Protein AF-A0A7S0UA36-F1 (afdb_monomer_lite)

Organism: Hemiselmis andersenii (NCBI:txid464988)

Foldseek 3Di:
DVVLLVVLVVLLVQAFQPPDPDHHDADLVSLVCCQVPVQVVVVNDPVSLVSCLVSVVQQGHQLVPDDQVRDPSSLLNNLSNQLVCVVVVHDPVVRCVVPVVRVVSSLVSLVVLLPDPPQDPSSNVSSVSSVD

Secondary structure (DSSP, 8-state):
-HHHHHHHHHHHHHHTS-SSS-PPPP-HHHHHHIIIIIIITTTT-HHHHHHHHHTTHIIIIIGGG--TT--HHHHHHHHHHHHHHHHTT---HHHHTTSGGGHHHHHHHHHHHHH-TTS-HHHHHHHHHHH-

Sequence (132 aa):
EDLEADQLTKLAKEHWALEGGKEAKFDAAVVEKIYEEELRKHDFALNRIMTLEYSQYLEKYLWPNYAEGSSDAHVMSIVFMTNEKFREQVPVWDTFETRPDQFPTFLEAAWTLHFNPKTSHKERAILIRFLI

pLDDT: mean 90.62, std 11.38, range [46.88, 98.38]

Radius of gyration: 14.03 Å; chains: 1; bounding box: 29×36×42 Å

InterPro domains:
  IPR032174 RNA helicase aquarius, N-terminal domain [PF16399] (7-132)

Structure (mmCIF, N/CA/C/O backbone):
data_AF-A0A7S0UA36-F1
#
_entry.id   AF-A0A7S0UA36-F1
#
loop_
_atom_site.group_PDB
_atom_site.id
_atom_site.type_symbol
_atom_site.label_atom_id
_atom_site.label_alt_id
_atom_site.label_comp_id
_atom_site.label_asym_id
_atom_site.label_entity_id
_atom_site.label_seq_id
_atom_site.pdbx_PDB_ins_code
_atom_site.Cartn_x
_atom_site.Cartn_y
_atom_site.Cartn_z
_atom_site.occupancy
_atom_site.B_iso_or_equiv
_atom_site.auth_seq_id
_atom_site.auth_comp_id
_atom_site.auth_asym_id
_atom_site.auth_atom_id
_atom_site.pdbx_PDB_model_num
ATOM 1 N N . GLU A 1 1 ? -6.331 19.928 6.755 1.00 46.88 1 GLU A N 1
ATOM 2 C CA . GLU A 1 1 ? -5.298 18.884 6.907 1.00 46.88 1 GLU A CA 1
ATOM 3 C C . GLU A 1 1 ? -5.625 17.900 8.035 1.00 46.88 1 GLU A C 1
ATOM 5 O O . GLU A 1 1 ? -5.559 16.709 7.773 1.00 46.88 1 GLU A O 1
ATOM 10 N N . ASP A 1 2 ? -6.101 18.331 9.214 1.00 56.12 2 ASP A N 1
ATOM 11 C CA . ASP A 1 2 ? -6.368 17.402 10.341 1.00 56.12 2 ASP A CA 1
ATOM 12 C C . ASP A 1 2 ? -7.544 16.417 10.164 1.00 56.12 2 ASP A C 1
ATOM 14 O O . ASP A 1 2 ? -7.458 15.271 10.596 1.00 56.12 2 ASP A O 1
ATOM 18 N N . LEU A 1 3 ? -8.640 16.816 9.505 1.00 61.16 3 LEU A N 1
ATOM 19 C CA . LEU A 1 3 ? -9.832 15.958 9.318 1.00 61.16 3 LEU A CA 1
ATOM 20 C C . LEU A 1 3 ? -9.575 14.722 8.440 1.00 61.16 3 LEU A C 1
ATOM 22 O O . LEU A 1 3 ? -10.224 13.691 8.584 1.00 61.16 3 LEU A O 1
ATOM 26 N N . GLU A 1 4 ? -8.638 14.838 7.510 1.00 58.41 4 GLU A N 1
ATOM 27 C CA . GLU A 1 4 ? -8.304 13.799 6.539 1.00 58.41 4 GLU A CA 1
ATOM 28 C C . GLU A 1 4 ? -7.353 12.751 7.134 1.00 58.41 4 GLU A C 1
ATOM 30 O O . GLU A 1 4 ? -7.549 11.545 6.964 1.00 58.41 4 GLU A O 1
ATOM 35 N N . ALA A 1 5 ? -6.368 13.201 7.918 1.00 64.50 5 ALA A N 1
ATOM 36 C CA . ALA A 1 5 ? -5.558 12.317 8.752 1.00 64.50 5 ALA A CA 1
ATOM 37 C C . ALA A 1 5 ? -6.430 11.556 9.770 1.00 64.50 5 ALA A C 1
ATOM 39 O O . ALA A 1 5 ? -6.192 10.375 10.031 1.00 64.50 5 ALA A O 1
ATOM 40 N N . ASP A 1 6 ? -7.488 12.195 10.283 1.00 76.44 6 ASP A N 1
ATOM 41 C CA . ASP A 1 6 ? -8.473 11.567 11.169 1.00 76.44 6 ASP A CA 1
ATOM 42 C C . ASP A 1 6 ? -9.248 10.429 10.469 1.00 76.44 6 ASP A C 1
ATOM 44 O O . ASP A 1 6 ? -9.483 9.382 11.071 1.00 76.44 6 ASP A O 1
ATOM 48 N N . GLN A 1 7 ? -9.573 10.552 9.174 1.00 84.88 7 GLN A N 1
ATOM 49 C CA . GLN A 1 7 ? -10.247 9.483 8.419 1.00 84.88 7 GLN A CA 1
ATOM 50 C C . GLN A 1 7 ? -9.363 8.243 8.218 1.00 84.88 7 GLN A C 1
ATOM 52 O O . GLN A 1 7 ? -9.811 7.126 8.485 1.00 84.88 7 GLN A O 1
ATOM 57 N N . LEU A 1 8 ? -8.101 8.421 7.814 1.00 87.38 8 LEU A N 1
ATOM 58 C CA . LEU A 1 8 ? -7.144 7.311 7.696 1.00 87.38 8 LEU A CA 1
ATOM 59 C C . LEU A 1 8 ? -6.873 6.645 9.048 1.00 87.38 8 LEU A C 1
ATOM 61 O O . LEU A 1 8 ? -6.805 5.421 9.137 1.00 87.38 8 LEU A O 1
ATOM 65 N N . THR A 1 9 ? -6.780 7.444 10.112 1.00 86.19 9 THR A N 1
ATOM 66 C CA . THR A 1 9 ? -6.580 6.936 11.473 1.00 86.19 9 THR A CA 1
ATOM 67 C C . THR A 1 9 ? -7.782 6.119 11.953 1.00 86.19 9 THR A C 1
ATOM 69 O O . THR A 1 9 ? -7.600 5.083 12.592 1.00 86.19 9 THR A O 1
ATOM 72 N N . LYS A 1 10 ? -9.012 6.533 11.620 1.00 87.00 10 LYS A N 1
ATOM 73 C CA . LYS A 1 10 ? -10.230 5.756 11.907 1.00 87.00 10 LYS A CA 1
ATOM 74 C C . LYS A 1 10 ? -10.245 4.427 11.161 1.00 87.00 10 LYS A C 1
ATOM 76 O O . LYS A 1 10 ? -10.418 3.397 11.803 1.00 87.00 10 LYS A O 1
ATOM 81 N N . LEU A 1 11 ? -9.976 4.440 9.851 1.00 87.75 11 LEU A N 1
ATOM 82 C CA . LEU A 1 11 ? -9.883 3.212 9.053 1.00 87.75 11 LEU A CA 1
ATOM 83 C C . LEU A 1 11 ? -8.840 2.252 9.626 1.00 87.75 11 LEU A C 1
ATOM 85 O O . LEU A 1 11 ? -9.108 1.059 9.754 1.00 87.75 11 LEU A O 1
ATOM 89 N N . ALA A 1 12 ? -7.687 2.777 10.047 1.00 87.38 12 ALA A N 1
ATOM 90 C CA . ALA A 1 12 ? -6.670 1.965 10.689 1.00 87.38 12 ALA A CA 1
ATOM 91 C C . ALA A 1 12 ? -7.200 1.280 11.949 1.00 87.38 12 ALA A C 1
ATOM 93 O O . ALA A 1 12 ? -7.089 0.063 12.066 1.00 87.38 12 ALA A O 1
ATOM 94 N N . LYS A 1 13 ? -7.829 2.027 12.861 1.00 86.31 13 LYS A N 1
ATOM 95 C CA . LYS A 1 13 ? -8.428 1.484 14.095 1.00 86.31 13 LYS A CA 1
ATOM 96 C C . LYS A 1 13 ? -9.508 0.439 13.847 1.00 86.31 13 LYS A C 1
ATOM 98 O O . LYS A 1 13 ? -9.638 -0.491 14.634 1.00 86.31 13 LYS A O 1
ATOM 103 N N . GLU A 1 14 ? -10.267 0.580 12.770 1.00 86.88 14 GLU A N 1
ATOM 104 C CA . GLU A 1 14 ? -11.351 -0.341 12.432 1.00 86.88 14 GLU A CA 1
ATOM 105 C C . GLU A 1 14 ? -10.846 -1.655 11.820 1.00 86.88 14 GLU A C 1
ATOM 107 O O . GLU A 1 14 ? -11.439 -2.708 12.064 1.00 86.88 14 GLU A O 1
ATOM 112 N N . HIS A 1 15 ? -9.759 -1.609 11.043 1.00 85.38 15 HIS A N 1
ATOM 113 C CA . HIS A 1 15 ? -9.380 -2.720 10.170 1.00 85.38 15 HIS A CA 1
ATOM 114 C C . HIS A 1 15 ? -8.039 -3.397 10.493 1.00 85.38 15 HIS A C 1
ATOM 116 O O . HIS A 1 15 ? -7.899 -4.579 10.185 1.00 85.38 15 HIS A O 1
ATOM 122 N N . TRP A 1 16 ? -7.052 -2.714 11.089 1.00 87.12 16 TRP A N 1
ATOM 123 C CA . TRP A 1 16 ? -5.728 -3.329 11.326 1.00 87.12 16 TRP A CA 1
ATOM 124 C C . TRP A 1 16 ? -4.950 -2.837 12.549 1.00 87.12 16 TRP A C 1
ATOM 126 O O . TRP A 1 16 ? -4.015 -3.507 12.990 1.00 87.12 16 TRP A O 1
ATOM 136 N N . ALA A 1 17 ? -5.300 -1.699 13.142 1.00 77.25 17 ALA A N 1
ATOM 137 C CA . ALA A 1 17 ? -4.673 -1.233 14.366 1.00 77.25 17 ALA A CA 1
ATOM 138 C C . ALA A 1 17 ? -5.294 -1.963 15.566 1.00 77.25 17 ALA A C 1
ATOM 140 O O . ALA A 1 17 ? -6.489 -1.887 15.833 1.00 77.25 17 ALA A O 1
ATOM 141 N N . LEU A 1 18 ? -4.449 -2.696 16.289 1.00 60.50 18 LEU A N 1
ATOM 142 C CA . LEU A 1 18 ? -4.809 -3.537 17.430 1.00 60.50 18 LEU A CA 1
ATOM 143 C C . LEU A 1 18 ? -5.151 -2.703 18.683 1.00 60.50 18 LEU A C 1
ATOM 145 O O . LEU A 1 18 ? -4.498 -2.838 19.713 1.00 60.50 18 LEU A O 1
ATOM 149 N N . GLU A 1 19 ? -6.182 -1.862 18.643 1.00 55.09 19 GLU A N 1
ATOM 150 C CA . GLU A 1 19 ? -6.845 -1.404 19.871 1.00 55.09 19 GLU A CA 1
ATOM 151 C C . GLU A 1 19 ? -7.973 -2.397 20.206 1.00 55.09 19 GLU A C 1
ATOM 153 O O . GLU A 1 19 ? -9.120 -2.211 19.818 1.00 55.09 19 GLU A O 1
ATOM 158 N N . GLY A 1 20 ? -7.650 -3.495 20.909 1.00 52.31 20 GLY A N 1
ATOM 159 C CA . GLY A 1 20 ? -8.672 -4.391 21.490 1.00 52.31 20 GLY A CA 1
ATOM 160 C C . GLY A 1 20 ? -8.631 -5.880 21.113 1.00 52.31 20 GLY A C 1
ATOM 161 O O . GLY A 1 20 ? -9.535 -6.619 21.499 1.00 52.31 20 GLY A O 1
ATOM 162 N N . GLY A 1 21 ? -7.593 -6.358 20.418 1.00 48.34 21 GLY A N 1
ATOM 163 C CA . GLY A 1 21 ? -7.245 -7.790 20.390 1.00 48.34 21 GLY A CA 1
ATOM 164 C C . GLY A 1 21 ? -8.125 -8.720 19.540 1.00 48.34 21 GLY A C 1
ATOM 165 O O . GLY A 1 21 ? -8.047 -9.935 19.713 1.00 48.34 21 GLY A O 1
ATOM 166 N N . LYS A 1 22 ? -8.939 -8.197 18.617 1.00 54.22 22 LYS A N 1
ATOM 167 C CA . LYS A 1 22 ? -9.559 -9.003 17.552 1.00 54.22 22 LYS A CA 1
ATOM 168 C C . LYS A 1 22 ? -9.062 -8.523 16.197 1.00 54.22 22 LYS A C 1
ATOM 170 O O . LYS A 1 22 ? -9.286 -7.372 15.844 1.00 54.22 22 LYS A O 1
ATOM 175 N N . GLU A 1 23 ? -8.414 -9.413 15.452 1.00 58.91 23 GLU A N 1
ATOM 176 C CA . GLU A 1 23 ? -8.089 -9.184 14.045 1.00 58.91 23 GLU A CA 1
ATOM 177 C C . GLU A 1 23 ? -9.399 -9.005 13.269 1.00 58.91 23 GLU A C 1
ATOM 179 O O . GLU A 1 23 ? -10.246 -9.906 13.229 1.00 58.91 23 GLU A O 1
ATOM 184 N N . ALA A 1 24 ? -9.609 -7.816 12.701 1.00 70.25 24 ALA A N 1
ATOM 185 C CA . ALA A 1 24 ? -10.700 -7.613 11.765 1.00 70.25 24 ALA A CA 1
ATOM 186 C C . ALA A 1 24 ? -10.438 -8.477 10.523 1.00 70.25 24 ALA A C 1
ATOM 188 O O . ALA A 1 24 ? -9.299 -8.626 10.079 1.00 70.25 24 ALA A O 1
ATOM 189 N N . LYS A 1 25 ? -11.495 -9.073 9.960 1.00 84.12 25 LYS A N 1
ATOM 190 C CA . LYS A 1 25 ? -11.361 -9.819 8.705 1.00 84.12 25 LYS A CA 1
ATOM 191 C C . LYS A 1 25 ? -10.889 -8.864 7.609 1.00 84.12 25 LYS A C 1
ATOM 193 O O . LYS A 1 25 ? -11.402 -7.751 7.506 1.00 84.12 25 LYS A O 1
ATOM 198 N N . PHE A 1 26 ? -9.947 -9.324 6.793 1.00 92.50 26 PHE A N 1
ATOM 199 C CA . PHE A 1 26 ? -9.488 -8.579 5.629 1.00 92.50 26 PHE A CA 1
ATOM 200 C C . PHE A 1 26 ? -10.640 -8.275 4.671 1.00 92.50 26 PHE A C 1
ATOM 202 O O . PHE A 1 26 ? -11.480 -9.138 4.401 1.00 92.50 26 PHE A O 1
ATOM 209 N N . ASP A 1 27 ? -10.642 -7.053 4.149 1.00 94.19 27 ASP A N 1
ATOM 210 C CA . ASP A 1 27 ? -11.582 -6.588 3.144 1.00 94.19 27 ASP A CA 1
ATOM 211 C C . ASP A 1 27 ? -10.815 -5.845 2.044 1.00 94.19 27 ASP A C 1
ATOM 213 O O . ASP A 1 27 ? -10.301 -4.743 2.240 1.00 94.19 27 ASP A O 1
ATOM 217 N N . ALA A 1 28 ? -10.747 -6.451 0.858 1.00 95.31 28 ALA A N 1
ATOM 218 C CA . ALA A 1 28 ? -10.067 -5.862 -0.291 1.00 95.31 28 ALA A CA 1
ATOM 219 C C . ALA A 1 28 ? -10.688 -4.519 -0.719 1.00 95.31 28 ALA A C 1
ATOM 221 O O . ALA A 1 28 ? -9.981 -3.661 -1.248 1.00 95.31 28 ALA A O 1
ATOM 222 N N . ALA A 1 29 ? -11.979 -4.289 -0.447 1.00 95.88 29 ALA A N 1
ATOM 223 C CA . ALA A 1 29 ? -12.635 -3.025 -0.770 1.00 95.88 29 ALA A CA 1
ATOM 224 C C . ALA A 1 29 ? -12.072 -1.849 0.044 1.00 95.88 29 ALA A C 1
ATOM 226 O O . ALA A 1 29 ? -12.097 -0.711 -0.422 1.00 95.88 29 ALA A O 1
ATOM 227 N N . VAL A 1 30 ? -11.522 -2.110 1.235 1.00 95.44 30 VAL A N 1
ATOM 228 C CA . VAL A 1 30 ? -10.853 -1.088 2.052 1.00 95.44 30 VAL A CA 1
ATOM 229 C C . VAL A 1 30 ? -9.565 -0.630 1.377 1.00 95.44 30 VAL A C 1
ATOM 231 O O . VAL A 1 30 ? -9.301 0.568 1.322 1.00 95.44 30 VAL A O 1
ATOM 234 N N . VAL A 1 31 ? -8.798 -1.563 0.806 1.00 97.38 31 VAL A N 1
ATOM 235 C CA . VAL A 1 31 ? -7.565 -1.250 0.070 1.00 97.38 31 VAL A CA 1
ATOM 236 C C . VAL A 1 31 ? -7.871 -0.406 -1.166 1.00 97.38 31 VAL A C 1
ATOM 238 O O . VAL A 1 31 ? -7.242 0.631 -1.366 1.00 97.38 31 VAL A O 1
ATOM 241 N N . GLU A 1 32 ? -8.883 -0.797 -1.947 1.00 97.31 32 GLU A N 1
ATOM 242 C CA . GLU A 1 32 ? -9.370 -0.022 -3.098 1.00 97.31 32 GLU A CA 1
ATOM 243 C C . GLU A 1 32 ? -9.802 1.389 -2.692 1.00 97.31 32 GLU A C 1
ATOM 245 O O . GLU A 1 32 ? -9.418 2.376 -3.320 1.00 97.31 32 GLU A O 1
ATOM 250 N N . LYS A 1 33 ? -10.568 1.500 -1.602 1.00 96.19 33 LYS A N 1
ATOM 251 C CA . LYS A 1 33 ? -11.038 2.785 -1.089 1.00 96.19 33 LYS A CA 1
ATOM 252 C C . LYS A 1 33 ? -9.875 3.675 -0.654 1.00 96.19 33 LYS A C 1
ATOM 254 O O . LYS A 1 33 ? -9.844 4.841 -1.026 1.00 96.19 33 LYS A O 1
ATOM 259 N N . ILE A 1 34 ? -8.911 3.149 0.100 1.00 96.06 34 ILE A N 1
ATOM 260 C CA . ILE A 1 34 ? -7.724 3.911 0.516 1.00 96.06 34 ILE A CA 1
ATOM 261 C C . ILE A 1 34 ? -6.945 4.375 -0.716 1.00 96.06 34 ILE A C 1
ATOM 263 O O . ILE A 1 34 ? -6.563 5.541 -0.811 1.00 96.06 34 ILE A O 1
ATOM 267 N N . TYR A 1 35 ? -6.744 3.487 -1.687 1.00 97.06 35 TYR A N 1
ATOM 268 C CA . TYR A 1 35 ? -6.015 3.814 -2.901 1.00 97.06 35 TYR A CA 1
ATOM 269 C C . TYR A 1 35 ? -6.693 4.922 -3.710 1.00 97.06 35 TYR A C 1
ATOM 271 O O . TYR A 1 35 ? -6.075 5.946 -4.000 1.00 97.06 35 TYR A O 1
ATOM 279 N N . GLU A 1 36 ? -7.967 4.754 -4.052 1.00 95.50 36 GLU A N 1
ATOM 280 C CA . GLU A 1 36 ? -8.677 5.704 -4.905 1.00 95.50 36 GLU A CA 1
ATOM 281 C C . GLU A 1 36 ? -9.030 6.992 -4.153 1.00 95.50 36 GLU A C 1
ATOM 283 O O . GLU A 1 36 ? -8.858 8.091 -4.682 1.00 95.50 36 GLU A O 1
ATOM 288 N N . GLU A 1 37 ? -9.504 6.893 -2.910 1.00 94.44 37 GLU A N 1
ATOM 289 C CA . GLU A 1 37 ? -10.044 8.040 -2.180 1.00 94.44 37 GLU A CA 1
ATOM 290 C C . GLU A 1 37 ? -9.016 8.808 -1.358 1.00 94.44 37 GLU A C 1
ATOM 292 O O . GLU A 1 37 ? -9.157 10.020 -1.238 1.00 94.44 37 GLU A O 1
ATOM 297 N N . GLU A 1 38 ? -7.992 8.145 -0.821 1.00 94.06 38 GLU A N 1
ATOM 298 C CA . GLU A 1 38 ? -7.039 8.776 0.101 1.00 94.06 38 GLU A CA 1
ATOM 299 C C . GLU A 1 38 ? -5.681 9.035 -0.559 1.00 94.06 38 GLU A C 1
ATOM 301 O O . GLU A 1 38 ? -5.039 10.040 -0.258 1.00 94.06 38 GLU A O 1
ATOM 306 N N . LEU A 1 39 ? -5.248 8.172 -1.486 1.00 95.12 39 LEU A N 1
ATOM 307 C CA . LEU A 1 39 ? -3.981 8.341 -2.200 1.00 95.12 39 LEU A CA 1
ATOM 308 C C . LEU A 1 39 ? -4.178 9.055 -3.540 1.00 95.12 39 LEU A C 1
ATOM 310 O O . LEU A 1 39 ? -3.595 10.115 -3.762 1.00 95.12 39 LEU A O 1
ATOM 314 N N . ARG A 1 40 ? -5.023 8.526 -4.430 1.00 94.19 40 ARG A N 1
ATOM 315 C CA . ARG A 1 40 ? -5.163 9.028 -5.804 1.00 94.19 40 ARG A CA 1
ATOM 316 C C . ARG A 1 40 ? -5.856 10.386 -5.878 1.00 94.19 40 ARG A C 1
ATOM 318 O O . ARG A 1 40 ? -5.330 11.293 -6.522 1.00 94.19 40 ARG A O 1
ATOM 325 N N . LYS A 1 41 ? -6.992 10.569 -5.189 1.00 93.75 41 LYS A N 1
ATOM 326 C CA . LYS A 1 41 ? -7.689 11.875 -5.110 1.00 93.75 41 LYS A CA 1
ATOM 327 C C . LYS A 1 41 ? -6.809 12.988 -4.528 1.00 93.75 41 LYS A C 1
ATOM 329 O O . LYS A 1 41 ? -6.990 14.146 -4.896 1.00 93.75 41 LYS A O 1
ATOM 334 N N . HIS A 1 42 ? -5.853 12.640 -3.667 1.00 93.06 42 HIS A N 1
ATOM 335 C CA . HIS A 1 42 ? -4.919 13.577 -3.037 1.00 93.06 42 HIS A CA 1
ATOM 336 C C . HIS A 1 42 ? -3.545 13.601 -3.715 1.00 93.06 42 HIS A C 1
ATOM 338 O O . HIS A 1 42 ? -2.569 14.031 -3.106 1.00 93.06 42 HIS A O 1
ATOM 344 N N . ASP A 1 43 ? -3.461 13.142 -4.967 1.00 93.81 43 ASP A N 1
ATOM 345 C CA . ASP A 1 43 ? -2.252 13.214 -5.792 1.00 93.81 43 ASP A CA 1
ATOM 346 C C . ASP A 1 43 ? -1.007 12.594 -5.128 1.00 93.81 43 ASP A C 1
ATOM 348 O O . ASP A 1 43 ? 0.118 13.068 -5.289 1.00 93.81 43 ASP A O 1
ATOM 352 N N . PHE A 1 44 ? -1.224 11.517 -4.368 1.00 94.31 44 PHE A N 1
ATOM 353 C CA . PHE A 1 44 ? -0.198 10.779 -3.633 1.00 94.31 44 PHE A CA 1
ATOM 354 C C . PHE A 1 44 ? 0.556 11.643 -2.608 1.00 94.31 44 PHE A C 1
ATOM 356 O O . PHE A 1 44 ? 1.770 11.511 -2.436 1.00 94.31 44 PHE A O 1
ATOM 363 N N . ALA A 1 45 ? -0.162 12.544 -1.928 1.00 93.88 45 ALA A N 1
ATOM 364 C CA . ALA A 1 45 ? 0.403 13.431 -0.918 1.00 93.88 45 ALA A CA 1
ATOM 365 C C . ALA A 1 45 ? 1.134 12.666 0.203 1.00 93.88 45 ALA A C 1
ATOM 367 O O . ALA A 1 45 ? 0.613 11.718 0.798 1.00 93.88 45 ALA A O 1
ATOM 368 N N . LEU A 1 46 ? 2.351 13.123 0.517 1.00 92.75 46 LEU A N 1
ATOM 369 C CA . LEU A 1 46 ? 3.265 12.442 1.436 1.00 92.75 46 LEU A CA 1
ATOM 370 C C . LEU A 1 46 ? 2.679 12.266 2.843 1.00 92.75 46 LEU A C 1
ATOM 372 O O . LEU A 1 46 ? 2.816 11.204 3.435 1.00 92.75 46 LEU A O 1
ATOM 376 N N . ASN A 1 47 ? 1.972 13.268 3.365 1.00 92.94 47 ASN A N 1
ATOM 377 C CA . ASN A 1 47 ? 1.338 13.200 4.685 1.00 92.94 47 ASN A CA 1
ATOM 378 C C . ASN A 1 47 ? 0.311 12.055 4.802 1.00 92.94 47 ASN A C 1
ATOM 380 O O . ASN A 1 47 ? 0.175 11.463 5.873 1.00 92.94 47 ASN A O 1
ATOM 384 N N . ARG A 1 48 ? -0.389 11.703 3.713 1.00 94.12 48 ARG A N 1
ATOM 385 C CA . ARG A 1 48 ? -1.329 10.570 3.688 1.00 94.12 48 ARG A CA 1
ATOM 386 C C . ARG A 1 48 ? -0.579 9.238 3.741 1.00 94.12 48 ARG A C 1
ATOM 388 O O . ARG A 1 48 ? -0.931 8.369 4.535 1.00 94.12 48 ARG A O 1
ATOM 395 N N . ILE A 1 49 ? 0.493 9.116 2.957 1.00 95.50 49 ILE A N 1
ATOM 396 C CA . ILE A 1 49 ? 1.384 7.945 2.938 1.00 95.50 49 ILE A CA 1
ATOM 397 C C . ILE A 1 49 ? 2.023 7.735 4.319 1.00 95.50 49 ILE A C 1
ATOM 399 O O . ILE A 1 49 ? 1.950 6.635 4.858 1.00 95.50 49 ILE A O 1
ATOM 403 N N . MET A 1 50 ? 2.558 8.796 4.929 1.00 93.69 50 MET A N 1
ATOM 404 C CA . MET A 1 50 ? 3.129 8.763 6.281 1.00 93.69 50 MET A CA 1
ATOM 405 C C . MET A 1 50 ? 2.106 8.319 7.332 1.00 93.69 50 MET A C 1
ATOM 407 O O . MET A 1 50 ? 2.439 7.563 8.238 1.00 93.69 50 MET A O 1
ATOM 411 N N . THR A 1 51 ? 0.848 8.758 7.214 1.00 93.44 51 THR A N 1
ATOM 412 C CA . THR A 1 51 ? -0.223 8.350 8.141 1.00 93.44 51 THR A CA 1
ATOM 413 C C . THR A 1 51 ? -0.488 6.843 8.057 1.00 93.44 51 THR A C 1
ATOM 415 O O . THR A 1 51 ? -0.624 6.173 9.082 1.00 93.44 51 THR A O 1
ATOM 418 N N . LEU A 1 52 ? -0.528 6.293 6.839 1.00 94.75 52 LEU A N 1
ATOM 419 C CA . LEU A 1 52 ? -0.681 4.854 6.614 1.00 94.75 52 LEU A CA 1
ATOM 420 C C . LEU A 1 52 ? 0.523 4.065 7.147 1.00 94.75 52 LEU A C 1
ATOM 422 O O . LEU A 1 52 ? 0.327 3.055 7.825 1.00 94.75 52 LEU A O 1
ATOM 426 N N . GLU A 1 53 ? 1.744 4.544 6.902 1.00 93.75 53 GLU A N 1
ATOM 427 C CA . GLU A 1 53 ? 2.979 3.920 7.394 1.00 93.75 53 GLU A CA 1
ATOM 428 C C . GLU A 1 53 ? 3.004 3.874 8.927 1.00 93.75 53 GLU A C 1
ATOM 430 O O . GLU A 1 53 ? 3.137 2.793 9.499 1.00 93.75 53 GLU A O 1
ATOM 435 N N . TYR A 1 54 ? 2.713 5.000 9.590 1.00 91.44 54 TYR A N 1
ATOM 436 C CA . TYR A 1 54 ? 2.651 5.088 11.052 1.00 91.44 54 TYR A CA 1
ATOM 437 C C . TYR A 1 54 ? 1.641 4.100 11.658 1.00 91.44 54 TYR A C 1
ATOM 439 O O . TYR A 1 54 ? 1.840 3.555 12.747 1.00 91.44 54 TYR A O 1
ATOM 447 N N . SER A 1 55 ? 0.553 3.826 10.933 1.00 91.31 55 SER A N 1
ATOM 448 C CA . SER A 1 55 ? -0.469 2.857 11.338 1.00 91.31 55 SER A CA 1
ATOM 449 C C . SER A 1 55 ? -0.094 1.386 11.088 1.00 91.31 55 SER A C 1
ATOM 451 O O . SER A 1 55 ? -0.879 0.499 11.429 1.00 91.31 55 SER A O 1
ATOM 453 N N . GLN A 1 56 ? 1.091 1.112 10.528 1.00 92.38 56 GLN A N 1
ATOM 454 C CA . GLN A 1 56 ? 1.577 -0.216 10.121 1.00 92.38 56 GLN A CA 1
ATOM 455 C C . GLN A 1 56 ? 0.679 -0.879 9.065 1.00 92.38 56 GLN A C 1
ATOM 457 O O . GLN A 1 56 ? 0.352 -2.066 9.146 1.00 92.38 56 GLN A O 1
ATOM 462 N N . TYR A 1 57 ? 0.235 -0.091 8.079 1.00 95.75 57 TYR A N 1
ATOM 463 C CA . TYR A 1 57 ? -0.654 -0.556 7.011 1.00 95.75 57 TYR A CA 1
ATOM 464 C C . TYR A 1 57 ? -0.042 -1.705 6.192 1.00 95.75 57 TYR A C 1
ATOM 466 O O . TYR A 1 57 ? -0.744 -2.651 5.824 1.00 95.75 57 TYR A O 1
ATOM 474 N N . LEU A 1 58 ? 1.275 -1.670 5.955 1.00 96.94 58 LEU A N 1
ATOM 475 C CA . LEU A 1 58 ? 1.978 -2.718 5.218 1.00 96.94 58 LEU A CA 1
ATOM 476 C C . LEU A 1 58 ? 1.970 -4.047 5.979 1.00 96.94 58 LEU A C 1
ATOM 478 O O . LEU A 1 58 ? 1.554 -5.070 5.437 1.00 96.94 58 LEU A O 1
ATOM 482 N N . GLU A 1 59 ? 2.414 -4.017 7.229 1.00 94.94 59 GLU A N 1
ATOM 4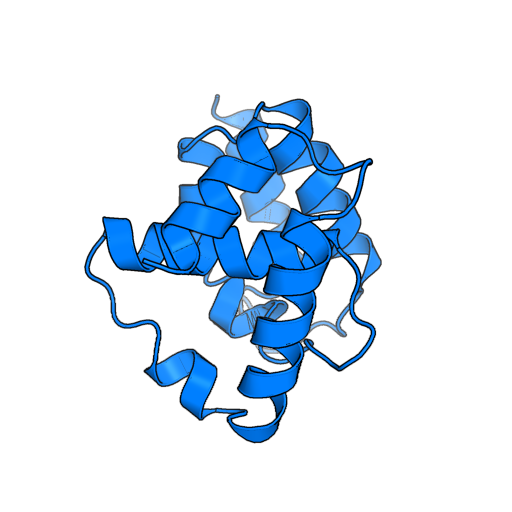83 C CA . GLU A 1 59 ? 2.692 -5.193 8.049 1.00 94.94 59 GLU A CA 1
ATOM 484 C C . GLU A 1 59 ? 1.423 -5.846 8.572 1.00 94.94 59 GLU A C 1
ATOM 486 O O . GLU A 1 59 ? 1.381 -7.063 8.721 1.00 94.94 59 GLU A O 1
ATOM 491 N N . LYS A 1 60 ? 0.391 -5.046 8.861 1.00 93.25 60 LYS A N 1
ATOM 492 C CA . LYS A 1 60 ? -0.838 -5.541 9.490 1.00 93.25 60 LYS A CA 1
ATOM 493 C C . LYS A 1 60 ? -1.982 -5.777 8.517 1.00 93.25 60 LYS A C 1
ATOM 495 O O . LYS A 1 60 ? -2.877 -6.548 8.848 1.00 93.25 60 LYS A O 1
ATOM 500 N N . TYR A 1 61 ? -1.984 -5.134 7.346 1.00 95.06 61 TYR A N 1
ATOM 501 C CA . TYR A 1 61 ? -3.135 -5.201 6.441 1.00 95.06 61 TYR A CA 1
ATOM 502 C C . TYR A 1 61 ? -2.793 -5.601 5.011 1.00 95.06 61 TYR A C 1
ATOM 504 O O . TYR A 1 61 ? -3.456 -6.477 4.463 1.00 95.06 61 TYR A O 1
ATOM 512 N N . LEU A 1 62 ? -1.766 -5.012 4.399 1.00 97.44 62 LEU A N 1
ATOM 513 C CA . LEU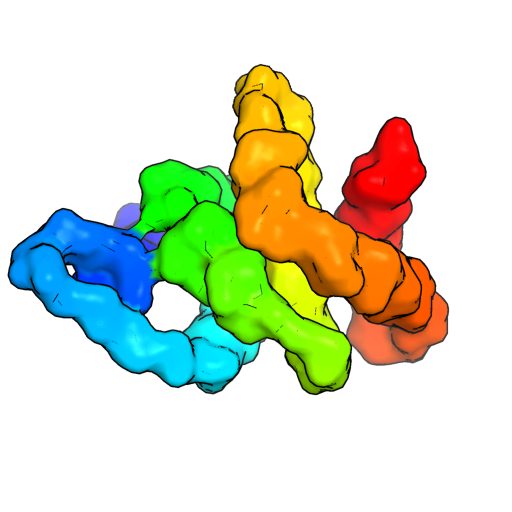 A 1 62 ? -1.462 -5.287 2.995 1.00 97.44 62 LEU A CA 1
ATOM 514 C C . LEU A 1 62 ? -0.758 -6.627 2.804 1.00 97.44 62 LEU A C 1
ATOM 516 O O . LEU A 1 62 ? -1.252 -7.482 2.073 1.00 97.44 62 LEU A O 1
ATOM 520 N N . TRP A 1 63 ? 0.403 -6.811 3.431 1.00 97.69 63 TRP A N 1
ATOM 521 C CA . TRP A 1 63 ? 1.260 -7.962 3.164 1.00 97.69 63 TRP A CA 1
ATOM 522 C C . TRP A 1 63 ? 0.676 -9.291 3.666 1.00 97.69 63 TRP A C 1
ATOM 524 O O . TRP A 1 63 ? 0.638 -10.249 2.888 1.00 97.69 63 TRP A O 1
ATOM 534 N N . PRO A 1 64 ? 0.101 -9.375 4.886 1.00 96.00 64 PRO A N 1
ATOM 535 C CA . PRO A 1 64 ? -0.554 -10.598 5.346 1.00 96.00 64 PRO A CA 1
ATOM 536 C C . PRO A 1 64 ? -1.729 -11.037 4.472 1.00 96.00 64 PRO A C 1
ATOM 538 O O . PRO A 1 64 ? -2.078 -12.211 4.503 1.00 96.00 64 PRO A O 1
ATOM 541 N N . ASN A 1 65 ? -2.299 -10.137 3.664 1.00 96.75 65 ASN A N 1
ATOM 542 C CA . ASN A 1 65 ? -3.470 -10.403 2.828 1.00 96.75 65 ASN A CA 1
ATOM 543 C C . ASN A 1 65 ? -3.198 -10.303 1.322 1.00 96.75 65 ASN A C 1
ATOM 545 O O . ASN A 1 65 ? -4.125 -10.401 0.521 1.00 96.75 65 ASN A O 1
ATOM 549 N N . TYR A 1 66 ? -1.939 -10.126 0.919 1.00 97.88 66 TYR A N 1
ATOM 550 C CA . TYR A 1 66 ? -1.562 -10.180 -0.487 1.00 97.88 66 TYR A CA 1
ATOM 551 C C . TYR A 1 66 ? -1.632 -11.625 -1.009 1.00 97.88 66 TYR A C 1
ATOM 553 O O . TYR A 1 66 ? -1.324 -12.581 -0.284 1.00 97.88 66 TYR A O 1
ATOM 561 N N . ALA A 1 67 ? -2.044 -11.778 -2.263 1.00 95.56 67 ALA A N 1
ATOM 562 C CA . ALA A 1 67 ? -2.008 -13.032 -2.999 1.00 95.56 67 ALA A CA 1
ATOM 563 C C . ALA A 1 67 ? -1.819 -12.760 -4.497 1.00 95.56 67 ALA A C 1
ATOM 565 O O . ALA A 1 67 ? -2.080 -11.660 -4.990 1.00 95.56 67 ALA A O 1
ATOM 566 N N . GLU A 1 68 ? -1.413 -13.782 -5.247 1.00 94.56 68 GLU A N 1
ATOM 567 C CA . GLU A 1 68 ? -1.473 -13.732 -6.707 1.00 94.56 68 GLU A CA 1
ATOM 568 C C . GLU A 1 68 ? -2.909 -13.400 -7.166 1.00 94.56 68 GLU A C 1
ATOM 570 O O . GLU A 1 68 ? -3.881 -14.014 -6.722 1.00 94.56 68 GLU A O 1
ATOM 575 N N . GLY A 1 69 ? -3.052 -12.387 -8.024 1.00 92.56 69 GLY A N 1
ATOM 576 C CA . GLY A 1 69 ? -4.355 -11.864 -8.448 1.00 92.56 69 GLY A CA 1
ATOM 577 C C . GLY A 1 69 ? -4.938 -10.754 -7.562 1.00 92.56 69 GLY A C 1
ATOM 578 O O . GLY A 1 69 ? -6.036 -10.278 -7.852 1.00 92.56 69 GLY A O 1
ATOM 579 N N . SER A 1 70 ? -4.222 -10.305 -6.522 1.00 96.56 70 SER A N 1
ATOM 580 C CA . SER A 1 70 ? -4.523 -9.040 -5.837 1.00 96.56 70 SER A CA 1
ATOM 581 C C . SER A 1 70 ? -4.593 -7.877 -6.833 1.00 96.56 70 SER A C 1
ATOM 583 O O . SER A 1 70 ? -3.909 -7.867 -7.857 1.00 96.56 70 SER A O 1
ATOM 585 N N . SER A 1 71 ? -5.426 -6.884 -6.528 1.00 97.00 71 SER A N 1
ATOM 586 C CA . SER A 1 71 ? -5.693 -5.772 -7.435 1.00 97.00 71 SER A CA 1
ATOM 587 C C . SER A 1 71 ? -4.507 -4.821 -7.613 1.00 97.00 71 SER A C 1
ATOM 589 O O . SER A 1 71 ? -3.615 -4.734 -6.763 1.00 97.00 71 SER A O 1
ATOM 591 N N . ASP A 1 72 ? -4.546 -4.036 -8.693 1.00 96.62 72 ASP A N 1
ATOM 592 C CA . ASP A 1 72 ? -3.573 -2.972 -8.973 1.00 96.62 72 ASP A CA 1
ATOM 593 C C . ASP A 1 72 ? -3.446 -1.994 -7.788 1.00 96.62 72 ASP A C 1
ATOM 595 O O . ASP A 1 72 ? -2.338 -1.586 -7.438 1.00 96.62 72 ASP A O 1
ATOM 599 N N . ALA A 1 73 ? -4.562 -1.666 -7.123 1.00 97.56 73 ALA A N 1
ATOM 600 C CA . ALA A 1 73 ? -4.587 -0.814 -5.935 1.00 97.56 73 ALA A CA 1
ATOM 601 C C . ALA A 1 73 ? -3.813 -1.428 -4.761 1.00 97.56 73 ALA A C 1
ATOM 603 O O . ALA A 1 73 ? -3.078 -0.724 -4.066 1.00 97.56 73 ALA A O 1
ATOM 604 N N . HIS A 1 74 ? -3.935 -2.742 -4.548 1.00 98.31 74 HIS A N 1
ATOM 605 C CA . HIS A 1 74 ? -3.202 -3.461 -3.503 1.00 98.31 74 HIS A CA 1
ATOM 606 C C . HIS A 1 74 ? -1.704 -3.474 -3.797 1.00 98.31 74 HIS A C 1
ATOM 608 O O . HIS A 1 74 ? -0.905 -3.128 -2.926 1.00 98.31 74 HIS A O 1
ATOM 614 N N . VAL A 1 75 ? -1.326 -3.799 -5.035 1.00 98.12 75 VAL A N 1
ATOM 615 C CA . VAL A 1 75 ? 0.075 -3.806 -5.485 1.00 98.12 75 VAL A CA 1
ATOM 616 C C . VAL A 1 75 ? 0.694 -2.417 -5.333 1.00 98.12 75 VAL A C 1
ATOM 618 O O . VAL A 1 75 ? 1.743 -2.277 -4.706 1.00 98.12 75 VAL A O 1
ATOM 621 N N . MET A 1 76 ? 0.024 -1.371 -5.825 1.00 97.81 76 MET A N 1
ATOM 622 C CA . MET A 1 76 ? 0.504 0.004 -5.672 1.00 97.81 76 MET A CA 1
ATOM 623 C C . MET A 1 76 ? 0.588 0.434 -4.215 1.00 97.81 76 MET A C 1
ATOM 625 O O . MET A 1 76 ? 1.545 1.104 -3.839 1.00 97.81 76 MET A O 1
ATOM 629 N N . SER A 1 77 ? -0.382 0.052 -3.384 1.00 98.19 77 SER A N 1
ATOM 630 C CA . SER A 1 77 ? -0.361 0.382 -1.958 1.00 98.19 77 SER A CA 1
ATOM 631 C C . SER A 1 77 ? 0.857 -0.226 -1.260 1.00 98.19 77 SER A C 1
ATOM 633 O O . SER A 1 77 ? 1.496 0.463 -0.466 1.00 98.19 77 SER A O 1
ATOM 635 N N . ILE A 1 78 ? 1.239 -1.467 -1.596 1.00 98.38 78 ILE A N 1
ATOM 636 C CA . ILE A 1 78 ? 2.482 -2.070 -1.087 1.00 98.38 78 ILE A CA 1
ATOM 637 C C . ILE A 1 78 ? 3.687 -1.256 -1.563 1.00 98.38 78 ILE A C 1
ATOM 639 O O . ILE A 1 78 ? 4.505 -0.853 -0.742 1.00 98.38 78 ILE A O 1
ATOM 643 N N . VAL A 1 79 ? 3.760 -0.939 -2.860 1.00 98.12 79 VAL A N 1
ATOM 644 C CA . VAL A 1 79 ? 4.845 -0.135 -3.448 1.00 98.12 79 VAL A CA 1
ATOM 645 C C . VAL A 1 79 ? 4.997 1.220 -2.743 1.00 98.12 79 VAL A C 1
ATOM 647 O O . VAL A 1 79 ? 6.119 1.640 -2.455 1.00 98.12 79 VAL A O 1
ATOM 650 N N . PHE A 1 80 ? 3.891 1.901 -2.424 1.00 97.81 80 PHE A N 1
ATOM 651 C CA . PHE A 1 80 ? 3.912 3.153 -1.665 1.00 97.81 80 PHE A CA 1
ATOM 652 C C . PHE A 1 80 ? 4.531 2.977 -0.281 1.00 97.81 80 PHE A C 1
ATOM 654 O O . PHE A 1 80 ? 5.430 3.736 0.077 1.00 97.81 80 PHE A O 1
ATOM 661 N N . MET A 1 81 ? 4.080 1.977 0.479 1.00 97.88 81 MET A N 1
ATOM 662 C CA . MET A 1 81 ? 4.594 1.737 1.829 1.00 97.88 81 MET A CA 1
ATOM 663 C C . MET A 1 81 ? 6.066 1.313 1.810 1.00 97.88 81 MET A C 1
ATOM 665 O O . MET A 1 81 ? 6.843 1.754 2.651 1.00 97.88 81 MET A O 1
ATOM 669 N N . THR A 1 82 ? 6.482 0.503 0.835 1.00 97.69 82 THR A N 1
ATOM 670 C CA . THR A 1 82 ? 7.883 0.090 0.700 1.00 97.69 82 THR A CA 1
ATOM 671 C C . THR A 1 82 ? 8.795 1.267 0.367 1.00 97.69 82 THR A C 1
ATOM 673 O O . THR A 1 82 ? 9.815 1.457 1.029 1.00 97.69 82 THR A O 1
ATOM 676 N N . ASN A 1 83 ? 8.408 2.101 -0.601 1.00 97.00 83 ASN A N 1
ATOM 677 C CA . ASN A 1 83 ? 9.150 3.318 -0.931 1.00 97.00 83 ASN A CA 1
ATOM 678 C C . ASN A 1 83 ? 9.256 4.274 0.262 1.00 97.00 83 ASN A C 1
ATOM 680 O O . ASN A 1 83 ? 10.291 4.914 0.446 1.00 97.00 83 ASN A O 1
ATOM 684 N N . GLU A 1 84 ? 8.199 4.373 1.066 1.00 96.75 84 GLU A N 1
ATOM 685 C CA . GLU A 1 84 ? 8.194 5.208 2.261 1.00 96.75 84 GLU A CA 1
ATOM 686 C C . GLU A 1 84 ? 9.140 4.675 3.340 1.00 96.75 84 GLU A C 1
ATOM 688 O O . GLU A 1 84 ? 9.943 5.432 3.885 1.00 96.75 84 GLU A O 1
ATOM 693 N N . LYS A 1 85 ? 9.146 3.359 3.578 1.00 95.31 85 LYS A N 1
ATOM 694 C CA . LYS A 1 85 ? 10.117 2.730 4.483 1.00 95.31 85 LYS A CA 1
ATOM 695 C C . LYS A 1 85 ? 11.554 2.942 4.019 1.00 95.31 85 LYS A C 1
ATOM 697 O O . LYS A 1 85 ? 12.409 3.279 4.834 1.00 95.31 85 LYS A O 1
ATOM 702 N N . PHE A 1 86 ? 11.822 2.846 2.715 1.00 95.12 86 PHE A N 1
ATOM 703 C CA . PHE A 1 86 ? 13.133 3.199 2.164 1.00 95.12 86 PHE A CA 1
ATOM 704 C C . PHE A 1 86 ? 13.477 4.677 2.372 1.00 95.12 86 PHE A C 1
ATOM 706 O O . PHE A 1 86 ? 14.620 4.994 2.706 1.00 95.12 86 PHE A O 1
ATOM 713 N N . ARG A 1 87 ? 12.503 5.585 2.220 1.00 94.94 87 ARG A N 1
ATOM 714 C CA . ARG A 1 87 ? 12.681 7.025 2.464 1.00 94.94 87 ARG A CA 1
ATOM 715 C C . ARG A 1 87 ? 13.088 7.312 3.913 1.00 94.94 87 ARG A C 1
ATOM 717 O O . ARG A 1 87 ? 13.943 8.168 4.125 1.00 94.94 87 ARG A O 1
ATOM 724 N N . GLU A 1 88 ? 12.504 6.596 4.870 1.00 94.50 88 GLU A N 1
ATOM 725 C CA . GLU A 1 88 ? 12.771 6.715 6.313 1.00 94.50 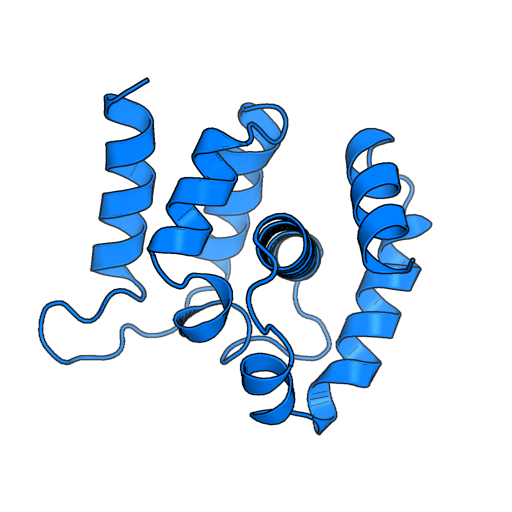88 GLU A CA 1
ATOM 726 C C . GLU A 1 88 ? 13.918 5.810 6.807 1.00 94.50 88 GLU A C 1
ATOM 728 O O . GLU A 1 88 ? 14.242 5.810 7.991 1.00 94.50 88 GLU A O 1
ATOM 733 N N . GLN A 1 89 ? 14.566 5.049 5.914 1.00 93.88 89 GLN A N 1
ATOM 734 C CA . GLN A 1 89 ? 15.631 4.089 6.249 1.00 93.88 89 GLN A CA 1
ATOM 735 C C . GLN A 1 89 ? 15.196 3.013 7.262 1.00 93.88 89 GLN A C 1
ATOM 737 O O . GLN A 1 89 ? 16.005 2.499 8.037 1.00 93.88 89 GLN A O 1
ATOM 742 N N . VAL A 1 90 ? 13.913 2.651 7.241 1.00 93.00 90 VAL A N 1
ATOM 743 C CA . VAL A 1 90 ? 13.329 1.610 8.093 1.00 93.00 90 VAL A CA 1
ATOM 744 C C . VAL A 1 90 ? 13.401 0.257 7.372 1.00 93.00 90 VAL A C 1
ATOM 746 O O . VAL A 1 90 ? 13.131 0.192 6.168 1.00 93.00 90 VAL A O 1
ATOM 749 N N . PRO A 1 91 ? 13.735 -0.847 8.069 1.00 91.12 91 PRO A N 1
ATOM 750 C CA . PRO A 1 91 ? 13.714 -2.180 7.477 1.00 91.12 91 PRO A CA 1
ATOM 751 C C . PRO A 1 91 ? 12.325 -2.549 6.939 1.00 91.12 91 PRO A C 1
ATOM 753 O O . PRO A 1 91 ? 11.322 -2.442 7.642 1.00 91.12 91 PRO A O 1
ATOM 756 N N . VAL A 1 92 ? 12.268 -3.011 5.689 1.00 94.69 92 VAL A N 1
ATOM 757 C CA . VAL A 1 92 ? 11.044 -3.560 5.071 1.00 94.69 92 VAL A CA 1
ATOM 758 C C . VAL A 1 92 ? 11.102 -5.081 4.918 1.00 94.69 92 VAL A C 1
ATOM 760 O O . VAL A 1 92 ? 10.070 -5.748 4.871 1.00 94.69 92 VAL A O 1
ATOM 763 N N . TRP A 1 93 ? 12.311 -5.642 4.858 1.00 94.12 93 TRP A N 1
ATOM 764 C CA . TRP A 1 93 ? 12.538 -7.051 4.539 1.00 94.12 93 TRP A CA 1
ATOM 765 C C . TRP A 1 93 ? 11.967 -7.991 5.594 1.00 94.12 93 TRP A C 1
ATOM 767 O O . TRP A 1 93 ? 11.342 -8.973 5.214 1.00 94.12 93 TRP A O 1
ATOM 777 N N . ASP A 1 94 ? 12.022 -7.609 6.873 1.00 94.00 94 ASP A N 1
ATOM 778 C CA . ASP A 1 94 ? 11.382 -8.339 7.974 1.00 94.00 94 ASP A CA 1
ATOM 779 C C . ASP A 1 94 ? 9.895 -8.619 7.694 1.00 94.00 94 ASP A C 1
ATOM 781 O O . ASP A 1 94 ? 9.365 -9.654 8.087 1.00 94.00 94 ASP A O 1
ATOM 785 N N . THR A 1 95 ? 9.213 -7.716 6.975 1.00 95.56 95 THR A N 1
ATOM 786 C CA . THR A 1 95 ? 7.816 -7.917 6.572 1.00 95.56 95 THR A CA 1
ATOM 787 C C . THR A 1 95 ? 7.710 -8.921 5.433 1.00 95.56 95 THR A C 1
ATOM 789 O O . THR A 1 95 ? 6.943 -9.877 5.531 1.00 95.56 95 THR A O 1
ATOM 792 N N . PHE A 1 96 ? 8.486 -8.749 4.362 1.00 96.88 96 PHE A N 1
ATOM 793 C CA . PHE A 1 96 ? 8.434 -9.638 3.198 1.00 96.88 96 PHE A CA 1
ATOM 794 C C . PHE A 1 96 ? 8.873 -11.074 3.521 1.00 96.88 96 PHE A C 1
ATOM 796 O O . PHE A 1 96 ? 8.279 -12.026 3.013 1.00 96.88 96 PHE A O 1
ATOM 803 N N . GLU A 1 97 ? 9.825 -11.241 4.438 1.00 96.56 97 GLU A N 1
ATOM 804 C CA . GLU A 1 97 ? 10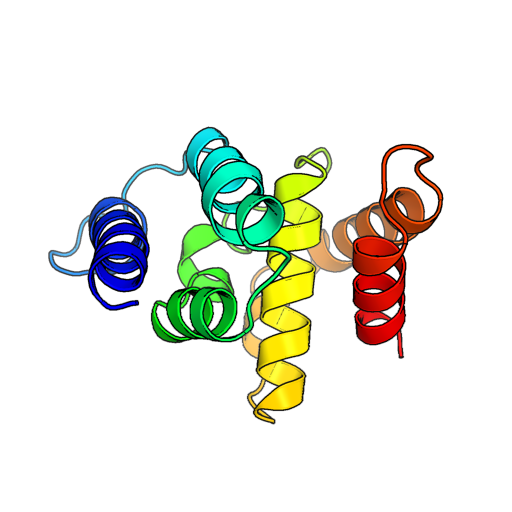.305 -12.539 4.924 1.00 96.56 97 GLU A CA 1
ATOM 805 C C . GLU A 1 97 ? 9.235 -13.351 5.669 1.00 96.56 97 GLU A C 1
ATOM 807 O O . GLU A 1 97 ? 9.374 -14.566 5.794 1.00 96.56 97 GLU A O 1
ATOM 812 N N . THR A 1 98 ? 8.129 -12.732 6.102 1.00 96.94 98 THR A N 1
ATOM 813 C CA . THR A 1 98 ? 6.993 -13.472 6.684 1.00 96.94 98 THR A CA 1
ATOM 814 C C . THR A 1 98 ? 6.245 -14.335 5.662 1.00 96.94 98 THR A C 1
ATOM 816 O O . THR A 1 98 ? 5.629 -15.330 6.046 1.00 96.94 98 THR A O 1
ATOM 819 N N . ARG A 1 99 ? 6.278 -13.967 4.371 1.00 97.12 99 ARG A N 1
ATOM 820 C CA . ARG A 1 99 ? 5.592 -14.665 3.263 1.00 97.12 99 ARG A CA 1
ATOM 821 C C . ARG A 1 99 ? 6.456 -14.659 1.989 1.00 97.12 99 ARG A C 1
ATOM 823 O O . ARG A 1 99 ? 6.071 -14.066 0.978 1.00 97.12 99 ARG A O 1
ATOM 830 N N . PRO A 1 100 ? 7.647 -15.281 2.021 1.00 96.44 100 PRO A N 1
ATOM 831 C CA . PRO A 1 100 ? 8.647 -15.143 0.961 1.00 96.44 100 PRO A CA 1
ATOM 832 C C . PRO A 1 100 ? 8.193 -15.750 -0.375 1.00 96.44 100 PRO A C 1
ATOM 834 O O . PRO A 1 100 ? 8.651 -15.330 -1.433 1.00 96.44 100 PRO A O 1
ATOM 837 N N . ASP A 1 101 ? 7.266 -16.708 -0.337 1.00 96.81 101 ASP A N 1
ATOM 838 C CA . ASP A 1 101 ? 6.638 -17.347 -1.494 1.00 96.81 101 ASP A CA 1
ATOM 839 C C . ASP A 1 101 ? 5.809 -16.375 -2.348 1.00 96.81 101 ASP A C 1
ATOM 841 O O . ASP A 1 101 ? 5.687 -16.573 -3.553 1.00 96.81 101 ASP A O 1
ATOM 845 N N . GLN A 1 102 ? 5.282 -15.305 -1.747 1.00 97.19 102 GLN A N 1
ATOM 846 C CA . GLN A 1 102 ? 4.458 -14.306 -2.436 1.00 97.19 102 GLN A CA 1
ATOM 847 C C . GLN A 1 102 ? 5.273 -13.169 -3.059 1.00 97.19 102 GLN A C 1
ATOM 849 O O . GLN A 1 102 ? 4.772 -12.406 -3.884 1.00 97.19 102 GLN A O 1
ATOM 854 N N . PHE A 1 103 ? 6.531 -13.002 -2.651 1.00 96.50 103 PHE A N 1
ATOM 855 C CA . PHE A 1 103 ? 7.345 -11.879 -3.105 1.00 96.50 103 PHE A CA 1
ATOM 856 C C . PHE A 1 103 ? 7.637 -11.902 -4.616 1.00 96.50 103 PHE A C 1
ATOM 858 O O . PHE A 1 103 ? 7.507 -10.850 -5.247 1.00 96.50 103 PHE A O 1
ATOM 865 N N . PRO A 1 104 ? 7.944 -13.057 -5.245 1.00 96.94 104 PRO A N 1
ATOM 866 C CA . PRO A 1 104 ? 8.107 -13.121 -6.696 1.00 96.94 104 PRO A CA 1
ATOM 867 C C . PRO A 1 104 ? 6.846 -12.697 -7.460 1.00 96.94 104 PRO A C 1
ATOM 869 O O . PRO A 1 104 ? 6.937 -11.872 -8.367 1.00 96.94 104 PRO A O 1
ATOM 872 N N . THR A 1 105 ? 5.664 -13.180 -7.058 1.00 97.44 105 THR A N 1
ATOM 873 C CA . THR A 1 105 ? 4.399 -12.834 -7.731 1.00 97.44 105 THR A CA 1
ATOM 874 C C . THR A 1 105 ? 4.053 -11.355 -7.549 1.00 97.44 105 THR A C 1
ATOM 876 O O . THR A 1 105 ? 3.536 -10.717 -8.466 1.00 97.44 105 THR A O 1
ATOM 879 N N . PHE A 1 106 ? 4.399 -10.770 -6.397 1.00 97.69 106 PHE A N 1
ATOM 880 C CA . PHE A 1 106 ? 4.282 -9.330 -6.164 1.00 97.69 106 PHE A CA 1
ATOM 881 C C . PHE A 1 106 ? 5.181 -8.514 -7.098 1.00 97.69 106 PHE A C 1
ATOM 883 O O . PHE A 1 106 ? 4.705 -7.558 -7.715 1.00 97.69 106 PHE A O 1
ATOM 890 N N . LEU A 1 107 ? 6.452 -8.897 -7.244 1.00 96.19 107 LEU A N 1
ATOM 891 C CA . LEU A 1 107 ? 7.374 -8.223 -8.160 1.00 96.19 107 LEU A CA 1
ATOM 892 C C . LEU A 1 107 ? 6.891 -8.293 -9.613 1.00 96.19 107 LEU A C 1
ATOM 894 O O . LEU A 1 107 ? 6.922 -7.283 -10.317 1.00 96.19 107 LEU A O 1
ATOM 898 N N . GLU A 1 108 ? 6.405 -9.453 -10.057 1.00 96.00 108 GLU A N 1
ATOM 899 C CA . GLU A 1 108 ? 5.832 -9.622 -11.396 1.00 96.00 108 GLU A CA 1
ATOM 900 C C . GLU A 1 108 ? 4.589 -8.746 -11.610 1.00 96.00 108 GLU A C 1
ATOM 902 O O . GLU A 1 108 ? 4.444 -8.119 -12.666 1.00 96.00 108 GLU A O 1
ATOM 907 N N . ALA A 1 109 ? 3.716 -8.641 -10.604 1.00 96.56 109 ALA A N 1
ATOM 908 C CA . ALA A 1 109 ? 2.541 -7.777 -10.657 1.00 96.56 109 ALA A CA 1
ATOM 909 C C . ALA A 1 109 ? 2.929 -6.288 -10.732 1.00 96.56 109 ALA A C 1
ATOM 911 O O . ALA A 1 109 ? 2.416 -5.563 -11.586 1.00 96.56 109 ALA A O 1
ATOM 912 N N . ALA A 1 110 ? 3.881 -5.837 -9.907 1.00 96.44 110 ALA A N 1
ATOM 913 C CA . ALA A 1 110 ? 4.390 -4.463 -9.933 1.00 96.44 110 ALA A CA 1
ATOM 914 C C . ALA A 1 110 ? 5.049 -4.123 -11.282 1.00 96.44 110 ALA A C 1
ATOM 916 O O . ALA A 1 110 ? 4.807 -3.056 -11.855 1.00 96.44 110 ALA A O 1
ATOM 917 N N . TRP A 1 111 ? 5.832 -5.055 -11.831 1.00 94.50 111 TRP A N 1
ATOM 918 C CA . TRP A 1 111 ? 6.434 -4.923 -13.155 1.00 94.50 111 TRP A CA 1
ATOM 919 C C . TRP A 1 111 ? 5.379 -4.841 -14.263 1.00 94.50 111 TRP A C 1
ATOM 921 O O . TRP A 1 111 ? 5.442 -3.966 -15.124 1.00 94.50 111 TRP A O 1
ATOM 931 N N . THR A 1 112 ? 4.368 -5.707 -14.231 1.00 94.38 112 THR A N 1
ATOM 932 C CA . THR A 1 112 ? 3.276 -5.701 -15.216 1.00 94.38 112 THR A CA 1
ATOM 933 C C . THR A 1 112 ? 2.490 -4.390 -15.160 1.00 94.38 112 THR A C 1
ATOM 935 O O . THR A 1 112 ? 2.160 -3.807 -16.198 1.00 94.38 112 THR A O 1
ATOM 938 N N . LEU A 1 113 ? 2.257 -3.868 -13.953 1.00 94.75 113 LEU A N 1
ATOM 939 C CA . LEU A 1 113 ? 1.531 -2.621 -13.741 1.00 94.75 113 LEU A CA 1
ATOM 940 C C . LEU A 1 113 ? 2.247 -1.398 -14.328 1.00 94.75 113 LEU A C 1
ATOM 942 O O . LEU A 1 113 ? 1.589 -0.454 -14.775 1.00 94.75 113 LEU A O 1
ATOM 946 N N . HIS A 1 114 ? 3.580 -1.429 -14.407 1.00 91.50 114 HIS A N 1
ATOM 947 C CA . HIS A 1 114 ? 4.368 -0.383 -15.059 1.00 91.50 114 HIS A CA 1
ATOM 948 C C . HIS A 1 114 ? 3.929 -0.154 -16.517 1.00 91.50 114 HIS A C 1
ATOM 950 O O . HIS A 1 114 ? 3.829 0.990 -16.971 1.00 91.50 114 HIS A O 1
ATOM 956 N N . PHE A 1 115 ? 3.607 -1.233 -17.234 1.00 91.31 115 PHE A N 1
ATOM 957 C CA . PHE A 1 115 ? 3.213 -1.193 -18.645 1.00 91.31 115 PHE A CA 1
ATOM 958 C C . PHE A 1 115 ? 1.704 -1.060 -18.864 1.00 91.31 115 PHE A C 1
ATOM 960 O O . PHE A 1 115 ? 1.267 -0.885 -20.004 1.00 91.31 115 PHE A O 1
ATOM 967 N N . ASN A 1 116 ? 0.895 -1.095 -17.803 1.00 93.06 116 ASN A N 1
ATOM 968 C CA . ASN A 1 116 ? -0.548 -0.934 -17.923 1.00 93.06 116 ASN A CA 1
ATOM 969 C C . ASN A 1 116 ? -0.880 0.486 -18.458 1.00 93.06 116 ASN A C 1
ATOM 971 O O . ASN A 1 116 ? -0.398 1.493 -17.919 1.00 93.06 116 ASN A O 1
ATOM 975 N N . PRO A 1 117 ? -1.687 0.611 -19.535 1.00 90.69 117 PRO A N 1
ATOM 976 C CA . PRO A 1 117 ? -2.072 1.906 -20.102 1.00 90.69 117 PRO A CA 1
ATOM 977 C C . PRO A 1 117 ? -2.862 2.808 -19.146 1.00 90.69 117 PRO A C 1
ATOM 979 O O . PRO A 1 117 ? -2.868 4.021 -19.335 1.00 90.69 117 PRO A O 1
ATOM 982 N N . LYS A 1 118 ? -3.534 2.231 -18.142 1.00 90.69 118 LYS A N 1
ATOM 983 C CA . LYS A 1 118 ? -4.310 2.973 -17.135 1.00 90.69 118 LYS A CA 1
ATOM 984 C C . LYS A 1 118 ? -3.439 3.563 -16.022 1.00 90.69 118 LYS A C 1
ATOM 986 O O . LYS A 1 118 ? -3.916 4.415 -15.275 1.00 90.69 118 LYS A O 1
ATOM 991 N N . THR A 1 119 ? -2.186 3.125 -15.918 1.00 93.12 119 THR A N 1
ATOM 992 C CA . THR A 1 119 ? -1.223 3.631 -14.939 1.00 93.12 119 THR A CA 1
ATOM 993 C C . THR A 1 119 ? -0.722 5.003 -15.378 1.00 93.12 119 THR A C 1
ATOM 995 O O . THR A 1 119 ? -0.125 5.163 -16.446 1.00 93.12 119 THR A O 1
ATOM 998 N N . SER A 1 120 ? -0.959 6.007 -14.542 1.00 93.81 120 SER A N 1
ATOM 999 C CA . SER A 1 120 ? -0.508 7.381 -14.730 1.00 93.81 120 SER A CA 1
ATOM 1000 C C . SER A 1 120 ? 1.018 7.493 -14.708 1.00 93.81 120 SER A C 1
ATOM 1002 O O . SER A 1 120 ? 1.738 6.656 -14.159 1.00 93.81 120 SER A O 1
ATOM 1004 N N . HIS A 1 121 ? 1.541 8.590 -15.260 1.00 94.19 121 HIS A N 1
ATOM 1005 C CA . HIS A 1 121 ? 2.981 8.861 -15.236 1.00 94.19 121 HIS A CA 1
ATOM 1006 C C . HIS A 1 121 ? 3.559 8.942 -13.815 1.00 94.19 121 HIS A C 1
ATOM 1008 O O . HIS A 1 121 ? 4.694 8.520 -13.605 1.00 94.19 121 HIS A O 1
ATOM 1014 N N . LYS A 1 122 ? 2.784 9.442 -12.842 1.00 94.31 122 LYS A N 1
ATOM 1015 C CA . LYS A 1 122 ? 3.208 9.509 -11.436 1.00 94.31 122 LYS A CA 1
ATOM 1016 C C . LYS A 1 122 ? 3.341 8.115 -10.834 1.00 94.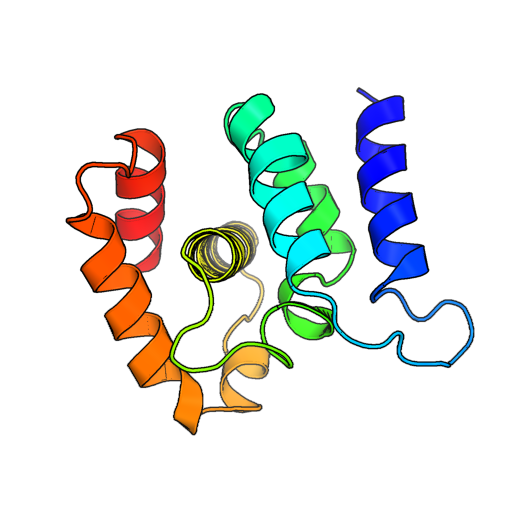31 122 LYS A C 1
ATOM 1018 O O . LYS A 1 122 ? 4.397 7.793 -10.298 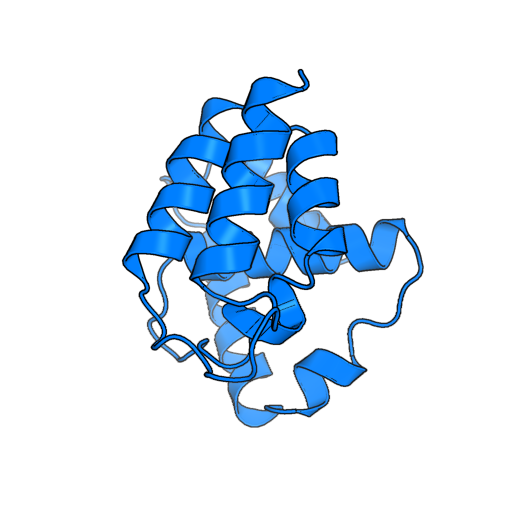1.00 94.31 122 LYS A O 1
ATOM 1023 N N . GLU A 1 123 ? 2.325 7.271 -11.002 1.00 95.31 123 GLU A N 1
ATOM 1024 C CA . GLU A 1 123 ? 2.354 5.876 -10.540 1.00 95.31 123 GLU A CA 1
ATOM 1025 C C . GLU A 1 123 ? 3.533 5.112 -11.168 1.00 95.31 123 GLU A C 1
ATOM 1027 O O . GLU A 1 123 ? 4.263 4.422 -10.461 1.00 95.31 123 GLU A O 1
ATOM 1032 N N . ARG A 1 124 ? 3.818 5.314 -12.464 1.00 95.62 124 ARG A N 1
ATOM 1033 C CA . ARG A 1 124 ? 5.000 4.720 -13.119 1.00 95.62 124 ARG A CA 1
ATOM 1034 C C . ARG A 1 124 ? 6.323 5.180 -12.510 1.00 95.62 124 ARG A C 1
ATOM 1036 O O . ARG A 1 124 ? 7.225 4.359 -12.368 1.00 95.62 124 ARG A O 1
ATOM 1043 N N . ALA A 1 125 ? 6.456 6.459 -12.161 1.00 94.81 125 ALA A N 1
ATOM 1044 C CA . ALA A 1 125 ? 7.662 6.972 -11.508 1.00 94.81 125 ALA A CA 1
ATOM 1045 C C . ALA A 1 125 ? 7.857 6.359 -10.111 1.00 94.81 125 ALA A C 1
ATOM 1047 O O . ALA A 1 125 ? 8.975 6.010 -9.740 1.00 94.81 125 ALA A O 1
ATOM 1048 N N . ILE A 1 126 ? 6.765 6.178 -9.364 1.00 95.56 126 ILE A N 1
ATOM 1049 C CA . ILE A 1 126 ? 6.755 5.520 -8.051 1.00 95.56 126 ILE A CA 1
ATOM 1050 C C . ILE A 1 126 ? 7.136 4.036 -8.172 1.00 95.56 126 ILE A C 1
ATOM 1052 O O . ILE A 1 126 ? 7.953 3.552 -7.391 1.00 95.56 126 ILE A O 1
ATOM 1056 N N . LEU A 1 127 ? 6.610 3.333 -9.180 1.00 96.25 127 LEU A N 1
ATOM 1057 C CA . LEU A 1 127 ? 6.982 1.948 -9.485 1.00 96.25 127 LEU A CA 1
ATOM 1058 C C . LEU A 1 127 ? 8.465 1.816 -9.845 1.00 96.25 127 LEU A C 1
ATOM 1060 O O . LEU A 1 127 ? 9.135 0.934 -9.323 1.00 96.25 127 LEU A O 1
ATOM 1064 N N . ILE A 1 128 ? 9.001 2.709 -10.687 1.00 94.62 128 ILE A N 1
ATOM 1065 C CA . ILE A 1 128 ? 10.438 2.713 -11.008 1.00 94.62 128 ILE A CA 1
ATOM 1066 C C . ILE A 1 128 ? 11.262 2.917 -9.740 1.00 94.62 128 ILE A C 1
ATOM 1068 O O . ILE A 1 128 ? 12.229 2.195 -9.542 1.00 94.62 128 ILE A O 1
ATOM 1072 N N . ARG A 1 129 ? 10.875 3.869 -8.879 1.00 93.94 129 ARG A N 1
ATOM 1073 C CA . ARG A 1 129 ? 11.584 4.142 -7.623 1.00 93.94 129 ARG A CA 1
ATOM 1074 C C . ARG A 1 129 ? 11.664 2.917 -6.713 1.00 93.94 129 ARG A C 1
ATOM 1076 O O . ARG A 1 129 ? 12.654 2.763 -6.022 1.00 93.94 129 ARG A O 1
ATOM 1083 N N . PHE A 1 130 ? 10.642 2.070 -6.724 1.00 94.12 130 PHE A N 1
ATOM 1084 C CA . PHE A 1 130 ? 10.632 0.833 -5.948 1.00 94.12 130 PHE A CA 1
ATOM 1085 C C . PHE A 1 130 ? 11.585 -0.237 -6.507 1.00 94.12 130 PHE A C 1
ATOM 1087 O O . PHE A 1 130 ? 12.075 -1.072 -5.754 1.00 94.12 130 PHE A O 1
ATOM 1094 N N . LEU A 1 131 ? 11.853 -0.216 -7.815 1.00 89.56 131 LEU A N 1
ATOM 1095 C CA . LEU A 1 131 ? 12.705 -1.197 -8.495 1.00 89.56 131 LEU A CA 1
ATOM 1096 C C . LEU A 1 131 ? 14.202 -0.835 -8.496 1.00 89.56 131 LEU A C 1
ATOM 1098 O O . LEU A 1 131 ? 15.000 -1.646 -8.971 1.00 89.56 131 LEU A O 1
ATOM 1102 N N . ILE A 1 132 ? 14.581 0.361 -8.028 1.00 83.88 132 ILE A N 1
ATOM 1103 C CA . ILE A 1 132 ? 15.965 0.880 -8.025 1.00 83.88 132 ILE A CA 1
ATOM 1104 C C . ILE A 1 132 ? 16.474 1.119 -6.607 1.00 83.88 132 ILE A C 1
ATOM 1106 O O . ILE A 1 132 ? 17.692 0.921 -6.411 1.00 83.88 132 ILE A O 1
#